Protein AF-A0A5X8Y1Q7-F1 (afdb_monomer_lite)

Organism: Salmonella newport (NCBI:txid108619)

pLDDT: mean 87.02, std 13.48, range [43.44, 97.81]

Sequence (70 aa):
VLKSLSGMVIVCGYNSKLYNDSLSSWKRVTRTTAANGRSGSVQRTECIWINPAAQNNQERAHDNRQTGAA

Radius of gyration: 16.11 Å; chains: 1; bounding box: 34×33×45 Å

Foldseek 3Di:
DVVPDPAWDKDKDADDPVCCVVQVVFDKDKDWDFDQDPVGTDIGIMIMTTHPRRVVVVVVVVVVVVPPDD

Secondary structure (DSSP, 8-state):
-GGG--S--EEEEE--HHHHHHTTTSEEEEEEEEEEETTEEEEEEEEEEE-HHHHHHHHHHHHHHHS---

Structure (mmCIF, N/CA/C/O backbone):
data_AF-A0A5X8Y1Q7-F1
#
_entry.id   AF-A0A5X8Y1Q7-F1
#
loop_
_atom_site.group_PDB
_atom_site.id
_atom_site.type_symbol
_atom_site.label_atom_id
_atom_site.label_alt_id
_atom_site.label_comp_id
_atom_site.label_asym_id
_atom_site.label_entity_id
_atom_site.label_seq_id
_atom_site.pdbx_PDB_ins_code
_atom_site.Cartn_x
_atom_site.Cartn_y
_atom_site.Cartn_z
_atom_site.occupancy
_atom_site.B_iso_or_equiv
_atom_site.auth_seq_id
_atom_site.auth_comp_id
_atom_site.auth_asym_id
_atom_site.auth_atom_id
_atom_site.pdbx_PDB_model_num
ATOM 1 N N . VAL A 1 1 ? -8.468 -11.542 4.470 1.00 84.88 1 VAL A N 1
ATOM 2 C CA . VAL A 1 1 ? -7.581 -11.763 5.636 1.00 84.88 1 VAL A CA 1
ATOM 3 C C . VAL A 1 1 ? -6.872 -10.482 6.068 1.00 84.88 1 VAL A C 1
ATOM 5 O O . VAL A 1 1 ? -7.221 -9.973 7.115 1.00 84.88 1 VAL A O 1
ATOM 8 N N . LEU A 1 2 ? -5.960 -9.882 5.286 1.00 93.00 2 LEU A N 1
ATOM 9 C CA . LEU A 1 2 ? -5.217 -8.685 5.747 1.00 93.00 2 LEU A CA 1
ATOM 10 C C . LEU A 1 2 ? -6.115 -7.510 6.183 1.00 93.00 2 LEU A C 1
ATOM 12 O O . LEU A 1 2 ? -5.861 -6.880 7.201 1.00 93.00 2 LEU A O 1
ATOM 16 N N . LYS A 1 3 ? -7.200 -7.254 5.443 1.00 91.44 3 LYS A N 1
ATOM 17 C CA . LYS A 1 3 ? -8.151 -6.165 5.728 1.00 91.44 3 LYS A CA 1
ATOM 18 C C . LYS A 1 3 ? -9.022 -6.378 6.974 1.00 91.44 3 LYS A C 1
ATOM 20 O O . LYS A 1 3 ? -9.667 -5.433 7.399 1.00 91.44 3 LYS A O 1
ATOM 25 N N . SER A 1 4 ? -9.072 -7.592 7.525 1.00 93.94 4 SER A N 1
ATOM 26 C CA . SER A 1 4 ? -9.861 -7.907 8.725 1.00 93.94 4 SER A CA 1
ATOM 27 C C . SER A 1 4 ? -9.022 -7.928 10.004 1.00 93.94 4 SER A C 1
ATOM 29 O O . SER A 1 4 ? -9.558 -8.204 11.072 1.00 93.94 4 SER A O 1
ATOM 31 N N . LEU A 1 5 ? -7.712 -7.683 9.912 1.00 95.00 5 LEU A N 1
ATOM 32 C CA . LEU A 1 5 ?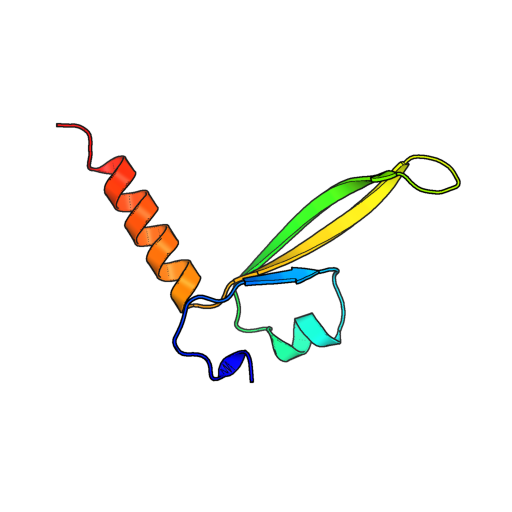 -6.839 -7.589 11.078 1.00 95.00 5 LEU A CA 1
ATOM 33 C C . LEU A 1 5 ? -7.075 -6.251 11.791 1.00 95.00 5 LEU A C 1
ATOM 35 O O . LEU A 1 5 ? -7.063 -5.200 11.154 1.00 95.00 5 LEU A O 1
ATOM 39 N N . SER A 1 6 ? -7.251 -6.291 13.111 1.00 91.06 6 SER A N 1
ATOM 40 C CA . SER A 1 6 ? -7.402 -5.099 13.961 1.00 91.06 6 SER A CA 1
ATOM 41 C C . SER A 1 6 ? -6.069 -4.416 14.297 1.00 91.06 6 SER A C 1
ATOM 43 O O . SER A 1 6 ? -6.056 -3.266 14.730 1.00 91.06 6 SER A O 1
ATOM 45 N N . GLY A 1 7 ? -4.948 -5.117 14.109 1.00 93.75 7 GLY A N 1
ATOM 46 C CA . GLY A 1 7 ? -3.605 -4.613 14.394 1.00 93.75 7 GLY A CA 1
ATOM 47 C C . GLY A 1 7 ? -3.011 -3.723 13.297 1.00 93.75 7 GLY A C 1
ATOM 48 O O . GLY A 1 7 ? -3.587 -3.509 12.229 1.00 93.75 7 GLY A O 1
ATOM 49 N N . MET A 1 8 ? -1.804 -3.219 13.560 1.00 96.31 8 MET A N 1
ATOM 50 C CA . MET A 1 8 ? -0.991 -2.499 12.576 1.00 96.31 8 MET A CA 1
ATOM 51 C C . MET A 1 8 ? -0.430 -3.469 11.533 1.00 96.31 8 MET A C 1
ATOM 53 O O . MET A 1 8 ? 0.139 -4.500 11.889 1.00 96.31 8 MET A O 1
ATOM 57 N N . VAL A 1 9 ? -0.569 -3.133 10.249 1.00 96.81 9 VAL A N 1
ATOM 58 C CA . VAL A 1 9 ? -0.112 -3.980 9.141 1.00 96.81 9 VAL A CA 1
ATOM 59 C C . VAL A 1 9 ? 0.582 -3.132 8.084 1.00 96.81 9 VAL A C 1
ATOM 61 O O . VAL A 1 9 ? 0.063 -2.100 7.651 1.00 96.81 9 VAL A O 1
ATOM 64 N N . ILE A 1 10 ? 1.738 -3.619 7.638 1.00 96.81 10 ILE A N 1
ATOM 65 C CA . ILE A 1 10 ? 2.482 -3.099 6.493 1.00 96.81 10 ILE A CA 1
ATOM 66 C C . ILE A 1 10 ? 2.666 -4.238 5.492 1.00 96.81 10 ILE A C 1
ATOM 68 O O . ILE A 1 10 ? 3.017 -5.354 5.872 1.00 96.81 10 ILE A O 1
ATOM 72 N N . VAL A 1 11 ? 2.434 -3.952 4.213 1.00 97.00 11 VAL A N 1
ATOM 73 C CA . VAL A 1 11 ? 2.745 -4.858 3.102 1.00 97.00 11 VAL A CA 1
ATOM 74 C C . VAL A 1 11 ? 3.821 -4.207 2.243 1.00 97.00 11 VAL A C 1
ATOM 76 O O . VAL A 1 11 ? 3.652 -3.066 1.818 1.00 97.00 11 VAL A O 1
ATOM 79 N N . CYS A 1 12 ? 4.906 -4.931 1.972 1.00 96.19 12 CYS A N 1
ATOM 80 C CA . CYS A 1 12 ? 5.996 -4.490 1.101 1.00 96.19 12 CYS A CA 1
ATOM 81 C C . CYS A 1 12 ? 6.002 -5.327 -0.180 1.00 96.19 12 CYS A C 1
ATOM 83 O O . CYS A 1 12 ? 5.823 -6.544 -0.134 1.00 96.19 12 CYS A O 1
ATOM 85 N N . GLY A 1 13 ? 6.226 -4.692 -1.325 1.00 93.81 13 GLY A N 1
ATOM 86 C CA . GLY A 1 13 ? 6.319 -5.402 -2.593 1.00 93.81 13 GLY A CA 1
ATOM 87 C C . GLY A 1 13 ? 6.551 -4.473 -3.773 1.00 93.81 13 GLY A C 1
ATOM 88 O O . GLY A 1 13 ? 6.974 -3.332 -3.620 1.00 93.81 13 GLY A O 1
ATOM 89 N N . TYR A 1 14 ? 6.248 -4.966 -4.968 1.00 93.50 14 TYR A N 1
ATOM 90 C CA . TYR A 1 14 ? 6.325 -4.182 -6.198 1.00 93.50 14 TYR A CA 1
ATOM 91 C C . TYR A 1 14 ? 4.942 -3.744 -6.654 1.00 93.50 14 TYR A C 1
ATOM 93 O O . TYR A 1 14 ? 3.933 -4.385 -6.347 1.00 93.50 14 TYR A O 1
ATOM 101 N N . ASN A 1 15 ? 4.909 -2.659 -7.426 1.00 94.31 15 ASN A N 1
ATOM 102 C CA . ASN A 1 15 ? 3.686 -2.176 -8.046 1.00 94.31 15 ASN A CA 1
ATOM 103 C C . ASN A 1 15 ? 3.031 -3.298 -8.869 1.00 94.31 15 ASN A C 1
ATOM 105 O O . ASN A 1 15 ? 3.632 -3.821 -9.806 1.00 94.31 15 ASN A O 1
ATOM 109 N N . SER A 1 16 ? 1.801 -3.671 -8.522 1.00 95.44 16 SER A N 1
ATOM 110 C CA . SER A 1 16 ? 1.048 -4.710 -9.221 1.00 95.44 16 SER A CA 1
ATOM 111 C C . SER A 1 16 ? -0.444 -4.409 -9.161 1.00 95.44 16 SER A C 1
ATOM 113 O O . SER A 1 16 ? -0.926 -3.794 -8.207 1.00 95.44 16 SER A O 1
ATOM 115 N N . LYS A 1 17 ? -1.193 -4.872 -10.167 1.00 97.00 17 LYS A N 1
ATOM 116 C CA . LYS A 1 17 ? -2.652 -4.707 -10.203 1.00 97.00 17 LYS A CA 1
ATOM 117 C C . LYS A 1 17 ? -3.320 -5.320 -8.967 1.00 97.00 17 LYS A C 1
ATOM 119 O O . LYS A 1 17 ? -4.170 -4.685 -8.358 1.00 97.00 17 LYS A O 1
ATOM 124 N N . LEU A 1 18 ? -2.868 -6.506 -8.551 1.00 95.69 18 LEU A N 1
ATOM 125 C CA . LEU A 1 18 ? -3.389 -7.202 -7.374 1.00 95.69 18 LEU A CA 1
ATOM 126 C C . LEU A 1 18 ? -3.339 -6.323 -6.119 1.00 95.69 18 LEU A C 1
ATOM 128 O O . LEU A 1 18 ? -4.353 -6.184 -5.434 1.00 95.69 18 LEU A O 1
ATOM 132 N N . TYR A 1 19 ? -2.181 -5.727 -5.821 1.00 95.50 19 TYR A N 1
ATOM 133 C CA . TYR A 1 19 ? -2.032 -4.885 -4.635 1.00 95.50 19 TYR A CA 1
ATOM 134 C C . TYR A 1 19 ? -2.763 -3.556 -4.780 1.00 95.50 19 TYR A C 1
ATOM 136 O O . TYR A 1 19 ? -3.443 -3.143 -3.844 1.00 95.50 19 TYR A O 1
ATOM 144 N N . ASN A 1 20 ? -2.666 -2.915 -5.947 1.00 94.56 20 ASN A N 1
ATOM 145 C CA . ASN A 1 20 ? -3.308 -1.624 -6.189 1.00 94.56 20 ASN A CA 1
ATOM 146 C C . ASN A 1 20 ? -4.830 -1.705 -6.045 1.00 94.56 20 ASN A C 1
ATOM 148 O O . ASN A 1 20 ? -5.422 -0.807 -5.457 1.00 94.56 20 ASN A O 1
ATOM 152 N N . ASP A 1 21 ? -5.445 -2.795 -6.502 1.00 96.31 21 ASP A N 1
ATOM 153 C CA . ASP A 1 21 ? -6.887 -2.997 -6.367 1.00 96.31 21 ASP A CA 1
ATOM 154 C C . ASP A 1 21 ? -7.261 -3.416 -4.939 1.00 96.31 21 ASP A C 1
ATOM 156 O O . ASP A 1 21 ? -8.205 -2.896 -4.344 1.00 96.31 21 ASP A O 1
ATOM 160 N N . SER A 1 22 ? -6.515 -4.365 -4.362 1.00 96.19 22 SER A N 1
ATOM 161 C CA . SER A 1 22 ? -6.884 -4.987 -3.084 1.00 96.19 22 SER A CA 1
ATOM 162 C C . SER A 1 22 ? -6.641 -4.087 -1.871 1.00 96.19 22 SER A C 1
ATOM 164 O O . SER A 1 22 ? -7.336 -4.249 -0.861 1.00 96.19 22 SER A O 1
ATOM 166 N N . LEU A 1 23 ? -5.657 -3.184 -1.965 1.00 97.00 23 LEU A N 1
ATOM 167 C CA . LEU A 1 23 ? -5.162 -2.300 -0.902 1.00 97.00 23 LEU A CA 1
ATOM 168 C C . LEU A 1 23 ? -5.317 -0.813 -1.270 1.00 97.00 23 LEU A C 1
ATOM 170 O O . LEU A 1 23 ? -4.600 0.031 -0.739 1.00 97.00 23 LEU A O 1
ATOM 174 N N . SER A 1 24 ? -6.244 -0.482 -2.170 1.00 95.94 24 SER A N 1
ATOM 175 C CA . SER A 1 24 ? -6.487 0.885 -2.658 1.00 95.94 24 SER A CA 1
ATOM 176 C C . SER A 1 24 ? -6.804 1.904 -1.557 1.00 95.94 24 SER A C 1
ATOM 178 O O . SER A 1 24 ? -6.489 3.080 -1.704 1.00 95.94 24 SER A O 1
ATOM 180 N N . SER A 1 25 ? -7.395 1.463 -0.442 1.00 95.44 25 SER A N 1
ATOM 181 C CA . SER A 1 25 ? -7.703 2.314 0.714 1.00 95.44 25 SER A CA 1
ATOM 182 C C . SER A 1 25 ? -6.543 2.481 1.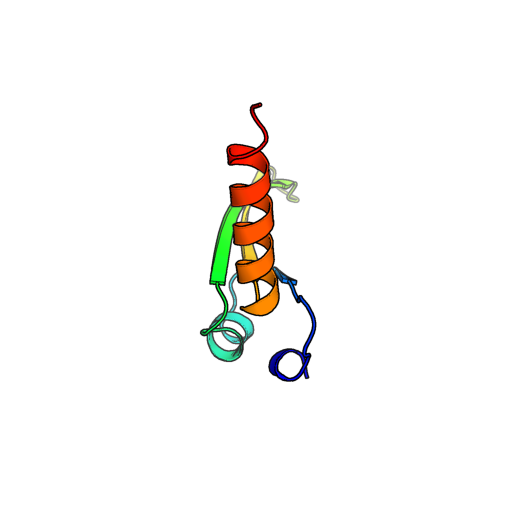700 1.00 95.44 25 SER A C 1
ATOM 184 O O . SER A 1 25 ? -6.671 3.211 2.681 1.00 95.44 25 SER A O 1
ATOM 186 N N . TRP A 1 26 ? -5.426 1.780 1.496 1.00 97.06 26 TRP A N 1
ATOM 187 C CA . TRP A 1 26 ? -4.246 1.881 2.353 1.00 97.06 26 TRP A CA 1
ATOM 188 C C . TRP A 1 26 ? -3.301 2.943 1.799 1.00 97.06 26 TRP A C 1
ATOM 190 O O . TRP A 1 26 ? -3.187 3.125 0.586 1.00 97.06 26 TRP A O 1
ATOM 200 N N . LYS A 1 27 ? -2.568 3.627 2.681 1.00 97.19 27 LYS A N 1
ATOM 201 C CA . LYS A 1 27 ? -1.571 4.607 2.243 1.00 97.19 27 LYS A CA 1
ATOM 202 C C . LYS A 1 27 ? -0.445 3.887 1.524 1.00 97.19 27 LYS A C 1
ATOM 204 O O . LYS A 1 27 ? 0.177 2.997 2.099 1.00 97.19 27 LYS A O 1
ATOM 209 N N . ARG A 1 28 ? -0.157 4.302 0.290 1.00 97.25 28 ARG A N 1
ATOM 210 C CA . ARG A 1 28 ? 0.952 3.769 -0.500 1.00 97.25 28 ARG A CA 1
ATOM 211 C C . ARG A 1 28 ? 2.123 4.744 -0.511 1.00 97.25 28 ARG A C 1
ATOM 213 O O . ARG A 1 28 ? 1.960 5.904 -0.874 1.00 97.25 28 ARG A O 1
ATOM 220 N N . VAL A 1 29 ? 3.304 4.250 -0.168 1.00 96.69 29 VAL A N 1
ATOM 221 C CA . VAL A 1 29 ? 4.582 4.958 -0.298 1.00 96.69 29 VAL A CA 1
ATOM 222 C C . VAL A 1 29 ? 5.432 4.207 -1.310 1.00 96.69 29 VAL A C 1
ATOM 224 O O . VAL A 1 29 ? 5.476 2.979 -1.290 1.00 96.69 29 VAL A O 1
ATOM 227 N N . THR A 1 30 ? 6.099 4.927 -2.205 1.00 96.94 30 THR A N 1
ATOM 228 C CA . THR A 1 30 ? 6.956 4.326 -3.231 1.00 96.94 30 THR A CA 1
ATOM 229 C C . THR A 1 30 ? 8.380 4.824 -3.106 1.00 96.94 30 THR A C 1
ATOM 231 O O . THR A 1 30 ? 8.595 6.007 -2.841 1.00 96.94 30 THR A O 1
ATOM 234 N N . ARG A 1 31 ? 9.351 3.949 -3.359 1.00 94.94 31 ARG A N 1
ATOM 235 C CA . ARG A 1 31 ? 10.764 4.321 -3.416 1.00 94.94 31 ARG A CA 1
ATOM 236 C C . ARG A 1 31 ? 11.435 3.637 -4.592 1.00 94.94 31 ARG A C 1
ATOM 238 O O . ARG A 1 31 ? 11.361 2.423 -4.738 1.00 94.94 31 ARG A O 1
ATOM 245 N N . THR A 1 32 ? 12.098 4.432 -5.419 1.00 94.06 32 THR A N 1
ATOM 246 C CA . THR A 1 32 ? 12.902 3.928 -6.529 1.00 94.06 32 THR A CA 1
ATOM 247 C C . THR A 1 32 ? 14.349 3.804 -6.075 1.00 94.06 32 THR A C 1
ATOM 249 O O . THR A 1 32 ? 14.903 4.744 -5.505 1.00 94.06 32 THR A O 1
ATOM 252 N N . THR A 1 33 ? 14.941 2.633 -6.286 1.00 88.69 33 THR A N 1
ATOM 253 C CA . THR A 1 33 ? 16.327 2.339 -5.926 1.00 88.69 33 THR A CA 1
ATOM 254 C C . THR A 1 33 ? 17.016 1.516 -7.007 1.00 88.69 33 THR A C 1
ATOM 256 O O . THR A 1 33 ? 16.391 0.746 -7.739 1.00 88.69 33 THR A O 1
ATOM 259 N N . ALA A 1 34 ? 18.333 1.665 -7.072 1.00 90.69 34 ALA A N 1
ATOM 260 C CA . ALA A 1 34 ? 19.217 0.802 -7.830 1.00 90.69 34 ALA A CA 1
ATOM 261 C C . ALA A 1 34 ? 19.269 -0.586 -7.171 1.00 90.69 34 ALA A C 1
ATOM 263 O O . ALA A 1 34 ? 19.618 -0.711 -5.999 1.00 90.69 34 ALA A O 1
ATOM 264 N N . ALA A 1 35 ? 18.942 -1.630 -7.926 1.00 85.88 35 ALA A N 1
ATOM 265 C CA . ALA A 1 35 ? 19.107 -3.021 -7.526 1.00 85.88 35 ALA A CA 1
ATOM 266 C C . ALA A 1 35 ? 20.186 -3.683 -8.387 1.00 85.88 35 ALA A C 1
ATOM 268 O O . ALA A 1 35 ? 20.316 -3.383 -9.574 1.00 85.88 35 ALA A O 1
ATOM 269 N N . ASN A 1 36 ? 20.947 -4.613 -7.817 1.00 85.50 36 ASN A N 1
ATOM 270 C CA . ASN A 1 36 ? 21.915 -5.386 -8.591 1.00 85.50 36 ASN A CA 1
ATOM 271 C C . ASN A 1 36 ? 21.177 -6.347 -9.533 1.00 85.50 36 ASN A C 1
ATOM 273 O O . ASN A 1 36 ? 20.354 -7.152 -9.097 1.00 85.50 36 ASN A O 1
ATOM 277 N N . GLY A 1 37 ? 21.459 -6.250 -10.830 1.00 83.31 37 GLY A N 1
ATOM 278 C CA . GLY A 1 37 ? 20.934 -7.132 -11.865 1.00 83.31 37 GLY A CA 1
ATOM 279 C C . GLY A 1 37 ? 22.050 -7.848 -12.621 1.00 83.31 37 GLY A C 1
ATOM 280 O O . GLY A 1 37 ? 23.217 -7.465 -12.565 1.00 83.31 37 GLY A O 1
ATOM 281 N N . ARG A 1 38 ? 21.680 -8.892 -13.374 1.00 80.75 38 ARG A N 1
ATOM 282 C CA . ARG A 1 38 ? 22.621 -9.731 -14.143 1.00 80.75 38 ARG A CA 1
ATOM 283 C C . ARG A 1 38 ? 23.449 -8.947 -15.175 1.00 80.75 38 ARG A C 1
ATOM 285 O O . ARG A 1 38 ? 24.529 -9.393 -15.539 1.00 80.75 38 ARG A O 1
ATOM 292 N N . SER A 1 39 ? 22.956 -7.790 -15.616 1.00 83.62 39 SER A N 1
ATOM 293 C CA . SER A 1 39 ? 23.594 -6.920 -16.615 1.00 83.62 39 SER A CA 1
ATOM 294 C C . SER A 1 39 ? 23.940 -5.532 -16.056 1.00 83.62 39 SER A C 1
ATOM 296 O O . SER A 1 39 ? 23.990 -4.565 -16.807 1.00 83.62 39 SER A O 1
ATOM 298 N N . GLY A 1 40 ? 24.148 -5.421 -14.740 1.00 86.00 40 GLY A N 1
ATOM 299 C CA . GLY A 1 40 ? 24.418 -4.155 -14.056 1.00 86.00 40 GLY A CA 1
ATOM 300 C C . GLY A 1 40 ? 23.246 -3.680 -13.199 1.00 86.00 40 GLY A C 1
ATOM 301 O O . GLY A 1 40 ? 22.317 -4.437 -12.908 1.00 86.00 40 GLY A O 1
ATOM 302 N N . SER A 1 41 ? 23.306 -2.427 -12.746 1.00 88.56 41 SER A N 1
ATOM 303 C CA . SER A 1 41 ? 22.272 -1.861 -11.881 1.00 88.56 41 SER A CA 1
ATOM 304 C C . SER A 1 41 ? 20.950 -1.679 -12.634 1.00 88.56 41 SER A C 1
ATOM 306 O O . SER A 1 41 ? 20.908 -1.064 -13.696 1.00 88.56 41 SER A O 1
ATOM 308 N N . VAL A 1 42 ? 19.864 -2.208 -12.074 1.00 90.06 42 VAL A N 1
ATOM 309 C CA . VAL A 1 42 ? 18.501 -2.082 -12.595 1.00 90.06 42 VAL A CA 1
ATOM 310 C C . VAL A 1 42 ? 17.687 -1.256 -11.614 1.00 90.06 42 VAL A C 1
ATOM 312 O O . VAL A 1 42 ? 17.644 -1.564 -10.424 1.00 90.06 42 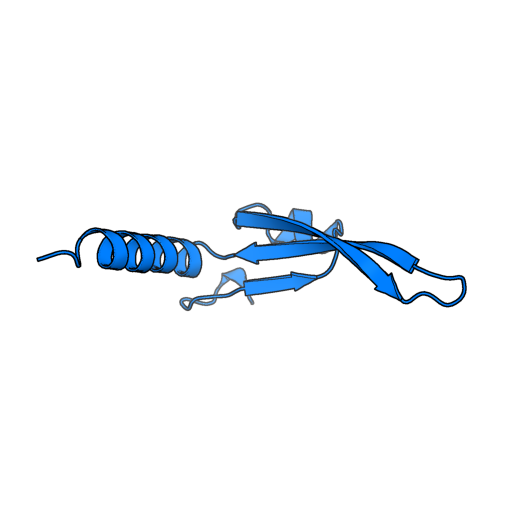VAL A O 1
ATOM 315 N N . GLN A 1 43 ? 16.997 -0.232 -12.108 1.00 91.38 43 GLN A N 1
ATOM 316 C CA . GLN A 1 43 ? 16.075 0.542 -11.282 1.00 91.38 43 GLN A CA 1
ATOM 317 C C . GLN A 1 43 ? 14.855 -0.302 -10.907 1.00 91.38 43 GLN A C 1
ATOM 319 O O . GLN A 1 43 ? 14.211 -0.918 -11.759 1.00 91.38 43 GLN A O 1
ATOM 324 N N . ARG A 1 44 ? 14.530 -0.328 -9.616 1.00 90.75 44 ARG A N 1
ATOM 325 C CA . ARG A 1 44 ? 13.346 -0.990 -9.070 1.00 90.75 44 ARG A CA 1
ATOM 326 C C . ARG A 1 44 ? 12.566 0.007 -8.229 1.00 90.75 44 ARG A C 1
ATOM 328 O O . ARG A 1 44 ? 13.134 0.674 -7.370 1.00 90.75 44 ARG A O 1
ATOM 335 N N . THR A 1 45 ? 11.262 0.086 -8.471 1.00 94.25 45 THR A N 1
ATOM 336 C CA . THR A 1 45 ? 10.343 0.878 -7.649 1.00 94.25 45 THR A CA 1
ATOM 337 C C . THR A 1 45 ? 9.612 -0.042 -6.687 1.00 94.25 45 THR A C 1
ATOM 339 O O . THR A 1 45 ? 8.715 -0.792 -7.077 1.00 94.25 45 THR A O 1
ATOM 342 N N . GLU A 1 46 ? 10.006 0.022 -5.424 1.00 94.69 46 GLU A N 1
ATOM 343 C CA . GLU A 1 46 ? 9.334 -0.656 -4.324 1.00 94.69 46 GLU A CA 1
ATOM 344 C C . GLU A 1 46 ? 8.110 0.146 -3.881 1.00 94.69 46 GLU A C 1
ATOM 346 O O . GLU A 1 46 ? 8.069 1.376 -3.978 1.00 94.69 46 GLU A O 1
ATOM 351 N N . CYS A 1 47 ? 7.095 -0.568 -3.415 1.00 96.94 47 CYS A N 1
ATOM 352 C CA . CYS A 1 47 ? 5.843 -0.042 -2.902 1.00 96.94 47 CYS A CA 1
ATOM 353 C C . CYS A 1 47 ? 5.602 -0.603 -1.499 1.00 96.94 47 CYS A C 1
ATOM 355 O O . CYS A 1 47 ? 5.754 -1.801 -1.252 1.00 96.94 47 CYS A O 1
ATOM 357 N N . ILE A 1 48 ? 5.191 0.273 -0.594 1.00 97.06 48 ILE A N 1
ATOM 358 C CA . ILE A 1 48 ? 4.809 -0.050 0.776 1.00 97.06 48 ILE A CA 1
ATOM 359 C C . ILE A 1 48 ? 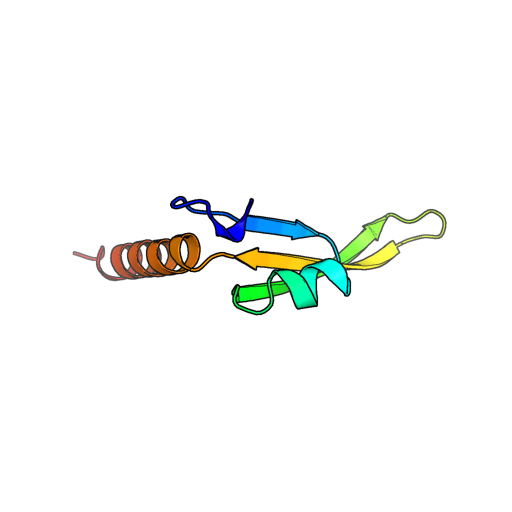3.367 0.409 0.961 1.00 97.06 48 ILE A C 1
ATOM 361 O O . ILE A 1 48 ? 3.064 1.577 0.721 1.00 97.06 48 ILE A O 1
ATOM 365 N N . TRP A 1 49 ? 2.490 -0.491 1.398 1.00 97.81 49 TRP A N 1
ATOM 366 C CA . TRP A 1 49 ? 1.105 -0.188 1.758 1.00 97.81 49 TRP A CA 1
ATOM 367 C C . TRP A 1 49 ? 0.945 -0.257 3.272 1.00 97.81 49 TRP A C 1
ATOM 369 O O . TRP A 1 49 ? 1.295 -1.260 3.892 1.00 97.81 49 TRP A O 1
ATOM 379 N N . ILE A 1 50 ? 0.399 0.804 3.857 1.00 97.50 50 ILE A N 1
ATOM 380 C CA . ILE A 1 50 ? 0.292 1.000 5.302 1.00 97.50 50 ILE A CA 1
ATOM 381 C C . ILE A 1 50 ? -1.189 1.096 5.667 1.00 97.50 50 ILE A C 1
ATOM 383 O O . ILE A 1 50 ? -1.907 1.967 5.162 1.00 97.50 50 ILE A O 1
ATOM 387 N N . ASN A 1 51 ? -1.663 0.207 6.543 1.00 97.06 51 ASN A N 1
ATOM 388 C CA . ASN A 1 51 ? -3.060 0.232 6.967 1.00 97.06 51 ASN A CA 1
ATOM 389 C C . ASN A 1 51 ? -3.371 1.454 7.857 1.00 97.06 51 ASN A C 1
ATOM 391 O O . ASN A 1 51 ? -2.456 2.061 8.416 1.00 97.06 51 ASN A O 1
ATOM 395 N N . PRO A 1 52 ? -4.648 1.845 8.013 1.00 95.31 52 PRO A N 1
ATOM 396 C CA . PRO A 1 52 ? -5.018 3.008 8.828 1.00 95.31 52 PRO A CA 1
ATOM 397 C C . PRO A 1 52 ? -4.519 2.946 10.280 1.00 95.31 52 PRO A C 1
ATOM 399 O O . PRO A 1 52 ? -4.042 3.945 10.808 1.00 95.31 52 PRO A O 1
ATOM 402 N N . ALA A 1 53 ? -4.541 1.767 10.911 1.00 94.25 53 ALA A N 1
ATOM 403 C CA . ALA A 1 53 ? -4.063 1.609 12.286 1.00 94.25 53 ALA A CA 1
ATOM 404 C C . ALA A 1 53 ? -2.572 1.969 12.435 1.00 94.25 53 ALA A C 1
ATOM 406 O O . ALA A 1 53 ? -2.186 2.635 13.395 1.00 94.25 53 ALA A O 1
ATOM 407 N N . ALA A 1 54 ? -1.737 1.565 11.472 1.00 94.69 54 ALA A N 1
ATOM 408 C CA . ALA A 1 54 ? -0.317 1.896 11.460 1.00 94.69 54 ALA A CA 1
ATOM 409 C C . ALA A 1 54 ? -0.063 3.381 11.163 1.00 94.69 54 ALA A C 1
ATOM 411 O O . ALA A 1 54 ? 0.883 3.946 11.703 1.00 94.69 54 ALA A O 1
ATOM 412 N N . GLN A 1 55 ? -0.908 4.031 10.357 1.00 93.25 55 GLN A N 1
ATOM 413 C CA . GLN A 1 55 ? -0.789 5.466 10.065 1.00 93.25 55 GLN A CA 1
ATOM 414 C C . GLN A 1 55 ? -1.005 6.319 11.323 1.00 93.25 55 GLN A C 1
ATOM 416 O O . GLN A 1 55 ? -0.144 7.121 11.676 1.00 93.25 55 GLN A O 1
ATOM 421 N N . ASN A 1 56 ? -2.087 6.065 12.061 1.00 84.00 56 ASN A N 1
ATOM 422 C CA . ASN A 1 56 ? -2.451 6.856 13.241 1.00 84.00 56 ASN A CA 1
ATOM 423 C C . ASN A 1 56 ? -1.405 6.767 14.368 1.00 84.00 56 ASN A C 1
ATOM 425 O O . ASN A 1 56 ? -1.220 7.710 15.136 1.00 84.00 56 ASN A O 1
ATOM 429 N N . ASN A 1 57 ? -0.714 5.629 14.500 1.00 75.19 57 ASN A N 1
ATOM 430 C CA . ASN A 1 57 ? 0.344 5.482 15.502 1.00 75.19 57 ASN A CA 1
ATOM 431 C C . ASN A 1 57 ? 1.646 6.190 15.086 1.00 75.19 57 ASN A C 1
ATOM 433 O O . ASN A 1 57 ? 2.391 6.664 15.940 1.00 75.19 57 ASN A O 1
ATOM 437 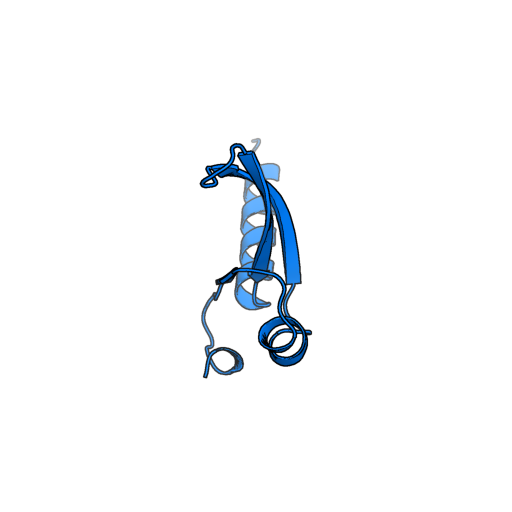N N . GLN A 1 58 ? 1.922 6.292 13.781 1.00 64.50 58 GLN A N 1
ATOM 438 C CA . GLN A 1 58 ? 3.044 7.092 13.283 1.00 64.50 58 GLN A CA 1
ATOM 439 C C . GLN A 1 58 ? 2.843 8.578 13.593 1.00 64.50 58 GLN A C 1
ATOM 441 O O . GLN A 1 58 ? 3.790 9.221 14.032 1.00 64.50 58 GLN A O 1
ATOM 446 N N . GLU A 1 59 ? 1.623 9.094 13.420 1.00 66.56 59 GLU A N 1
ATOM 447 C CA . GLU A 1 59 ? 1.269 10.482 13.751 1.00 66.56 59 GLU A CA 1
ATOM 448 C C . GLU A 1 59 ? 1.457 10.753 15.248 1.00 66.56 59 GLU A C 1
ATOM 450 O O . GLU A 1 59 ? 2.247 11.617 15.616 1.00 66.56 59 GLU A O 1
ATOM 455 N N . ARG A 1 60 ? 0.894 9.907 16.123 1.00 61.44 60 ARG A N 1
ATOM 456 C CA . ARG A 1 60 ? 1.095 10.015 17.583 1.00 61.44 60 ARG A CA 1
ATOM 457 C C . ARG A 1 60 ? 2.571 9.979 17.995 1.00 61.44 60 ARG A C 1
ATOM 459 O O . ARG A 1 60 ? 2.989 10.726 18.874 1.00 61.44 60 ARG A O 1
ATOM 466 N N . ALA A 1 61 ? 3.370 9.106 17.381 1.00 66.00 61 ALA A N 1
ATOM 467 C CA . ALA A 1 61 ? 4.802 9.007 17.664 1.00 66.00 61 ALA A CA 1
ATOM 468 C C . ALA A 1 61 ? 5.626 10.164 17.069 1.00 66.00 61 ALA A C 1
ATOM 470 O O . ALA A 1 61 ? 6.747 10.411 17.518 1.00 66.00 61 ALA A O 1
ATOM 471 N N . HIS A 1 62 ? 5.136 10.838 16.028 1.00 66.00 62 HIS A N 1
ATOM 472 C CA . HIS A 1 62 ? 5.753 12.047 15.491 1.00 66.00 62 HIS A CA 1
ATOM 473 C C . HIS A 1 62 ? 5.451 13.247 16.393 1.00 66.00 62 HIS A C 1
ATOM 475 O O . HIS A 1 62 ? 6.392 13.904 16.835 1.00 66.00 62 HIS A O 1
ATOM 481 N N . ASP A 1 63 ? 4.186 13.428 16.773 1.00 66.25 63 ASP A N 1
ATOM 482 C CA . ASP A 1 63 ? 3.733 14.503 17.658 1.00 66.25 63 ASP A CA 1
ATOM 483 C C . ASP A 1 63 ? 4.433 14.438 19.023 1.00 66.25 63 ASP A C 1
ATOM 485 O O . ASP A 1 63 ? 5.026 15.422 19.463 1.00 66.25 63 ASP A O 1
ATOM 489 N N . ASN A 1 64 ? 4.498 13.250 19.642 1.00 64.31 64 ASN A N 1
ATOM 490 C CA . ASN A 1 64 ? 5.194 13.057 20.921 1.00 64.31 64 ASN A CA 1
ATOM 491 C C . ASN A 1 64 ? 6.699 13.375 20.860 1.00 64.31 64 ASN A C 1
ATOM 493 O O . ASN A 1 64 ? 7.291 13.732 21.878 1.00 64.31 64 ASN A O 1
ATOM 497 N N . ARG A 1 65 ? 7.343 13.237 19.691 1.00 62.66 65 ARG A N 1
ATOM 498 C CA . ARG A 1 65 ? 8.758 13.609 19.506 1.00 62.66 65 ARG A CA 1
ATOM 499 C C . ARG A 1 65 ? 8.951 15.111 19.317 1.00 62.66 65 ARG A C 1
ATOM 501 O O . ARG A 1 65 ? 10.050 15.598 19.550 1.00 62.66 65 ARG A O 1
ATOM 508 N N . GLN A 1 66 ? 7.912 15.831 18.906 1.00 59.03 66 GLN A N 1
ATOM 509 C CA . GLN A 1 66 ? 7.962 17.270 18.663 1.00 59.03 66 GLN A CA 1
ATOM 510 C C . GLN A 1 66 ? 7.583 18.082 19.911 1.00 59.03 66 GLN A C 1
ATOM 512 O O . GLN A 1 66 ? 8.063 19.198 20.080 1.00 59.03 66 GLN A O 1
ATOM 517 N N . THR A 1 67 ? 6.795 17.503 20.822 1.00 64.50 67 THR A N 1
ATOM 518 C CA . THR A 1 67 ? 6.433 18.106 22.117 1.00 64.50 67 THR A CA 1
ATOM 519 C C . THR A 1 67 ? 7.399 17.771 23.260 1.00 64.50 67 THR A C 1
ATOM 521 O O . THR A 1 67 ? 7.271 18.330 24.343 1.00 64.50 67 THR A O 1
ATOM 524 N N . GLY A 1 68 ? 8.371 16.877 23.049 1.00 56.53 68 GLY A N 1
ATOM 525 C CA . GLY A 1 68 ? 9.369 16.459 24.046 1.00 56.53 68 GLY A CA 1
ATOM 526 C C . GLY A 1 68 ? 10.572 17.399 24.205 1.00 56.53 68 GLY A C 1
ATOM 527 O O . GLY A 1 68 ? 11.682 16.921 24.423 1.00 56.53 68 GLY A O 1
ATOM 528 N N . ALA A 1 69 ? 10.370 18.711 24.061 1.00 52.06 69 ALA A N 1
ATOM 529 C CA . ALA A 1 69 ? 11.362 19.742 24.362 1.00 52.06 69 ALA A CA 1
ATOM 530 C C . ALA A 1 69 ? 10.851 20.623 25.514 1.00 52.06 69 ALA A C 1
ATOM 532 O O . ALA A 1 69 ? 10.345 21.721 25.284 1.00 52.06 69 ALA A O 1
ATOM 533 N N . ALA A 1 70 ? 10.946 20.102 26.738 1.00 43.44 70 ALA A N 1
ATOM 534 C CA . ALA A 1 70 ? 10.935 20.852 27.994 1.00 43.44 70 ALA A CA 1
ATOM 535 C C . ALA A 1 70 ? 11.582 19.995 29.089 1.00 43.44 70 ALA A C 1
ATOM 537 O O . ALA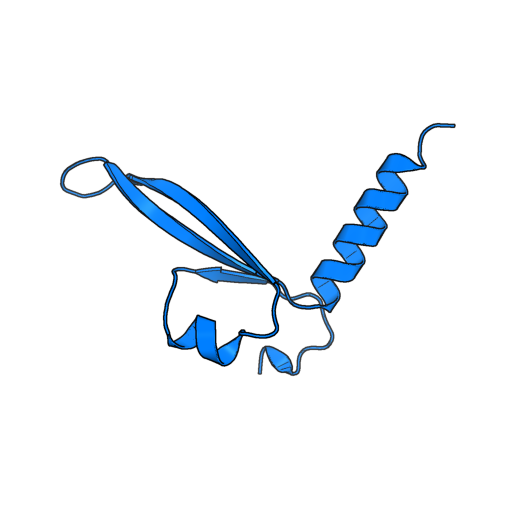 A 1 70 ? 11.144 18.832 29.246 1.00 43.44 70 ALA A O 1
#